Protein AF-A0AAA9ZCP2-F1 (afdb_monomer_lite)

Secondary structure (DSSP, 8-state):
-EE--SEEEBTTS-EEEEP-BTTB---EE----S-SS--SPPPPPTTEEEEEEEEEEEEEEEEE-TTSS-EEEEEEEEEEEEEEEEEE--

Sequence (90 aa):
MYVTPQAALNTKGNWMYIVNHEESRQLVKAEICTSSECSNLCSLPNGYNSRCEQKFSQKRLLTLDADGQSLYVDTYWFPSCCVCTLAMNT

Foldseek 3Di:
DKDQDQWAQFPVRDIFGFDQDPVGTDIDDADDDPDQADPPDDDDPPQKGKGKDFDWDKDWTWTQDPVRPDIDTTIHIGGDYIDIDIDGND

pLDDT: mean 93.29, std 5.2, range [63.09, 98.12]

Structure (mmCIF, N/CA/C/O backbone):
data_AF-A0AAA9ZCP2-F1
#
_entry.id   AF-A0AAA9ZCP2-F1
#
loop_
_atom_site.group_PDB
_atom_site.id
_atom_site.type_symbol
_atom_site.label_atom_id
_atom_site.label_alt_id
_atom_site.label_comp_id
_atom_site.label_asym_id
_atom_site.label_entity_id
_atom_site.label_seq_id
_atom_site.pdbx_PDB_ins_code
_atom_site.Cartn_x
_atom_site.Cartn_y
_atom_site.Cartn_z
_atom_site.occupancy
_atom_site.B_iso_or_equiv
_atom_site.auth_seq_id
_atom_site.auth_comp_id
_atom_site.auth_asym_id
_atom_site.auth_atom_id
_atom_site.pdbx_PDB_model_num
ATOM 1 N N . MET A 1 1 ? 8.150 -4.995 2.869 1.00 91.75 1 MET A N 1
ATOM 2 C CA . MET A 1 1 ? 8.024 -4.442 4.238 1.00 91.75 1 MET A CA 1
ATOM 3 C C . MET A 1 1 ? 6.607 -4.665 4.764 1.00 91.75 1 MET A C 1
ATOM 5 O O . MET A 1 1 ? 5.735 -5.002 3.970 1.00 91.75 1 MET A O 1
ATOM 9 N N . TYR A 1 2 ? 6.364 -4.495 6.063 1.00 95.50 2 TYR A N 1
ATOM 10 C CA . TYR A 1 2 ? 5.008 -4.439 6.623 1.00 95.50 2 TYR A CA 1
ATOM 11 C C . TYR A 1 2 ? 4.731 -3.022 7.120 1.00 95.50 2 TYR A C 1
ATOM 13 O O . TYR A 1 2 ? 5.620 -2.397 7.693 1.00 95.50 2 TYR A O 1
ATOM 21 N N . VAL A 1 3 ? 3.520 -2.526 6.881 1.00 95.44 3 VAL A N 1
ATOM 22 C CA . VAL A 1 3 ? 3.047 -1.223 7.362 1.00 95.44 3 VAL A CA 1
ATOM 23 C C . VAL A 1 3 ? 1.803 -1.404 8.218 1.00 95.44 3 VAL A C 1
ATOM 25 O O . VAL A 1 3 ? 1.003 -2.302 7.965 1.00 95.44 3 VAL A O 1
ATOM 28 N N . THR A 1 4 ? 1.633 -0.528 9.203 1.00 96.50 4 THR A N 1
ATOM 29 C CA . THR A 1 4 ? 0.421 -0.437 10.025 1.00 96.50 4 THR A CA 1
ATOM 30 C C . THR A 1 4 ? -0.277 0.877 9.670 1.00 96.50 4 THR A C 1
ATOM 32 O O . THR A 1 4 ? 0.046 1.911 10.258 1.00 96.50 4 THR A O 1
ATOM 35 N N . PRO A 1 5 ? -1.145 0.898 8.644 1.00 96.19 5 PRO A N 1
ATOM 36 C CA . PRO A 1 5 ? -1.751 2.134 8.170 1.00 96.19 5 PRO A CA 1
ATOM 37 C C . PRO A 1 5 ? -2.769 2.655 9.190 1.00 96.19 5 PRO A C 1
ATOM 39 O O . PRO A 1 5 ? -3.576 1.889 9.708 1.00 96.19 5 PRO A O 1
ATOM 42 N N . GLN A 1 6 ? -2.735 3.961 9.457 1.00 95.31 6 GLN A N 1
ATOM 43 C CA . GLN A 1 6 ? -3.705 4.654 10.321 1.00 95.31 6 GLN A CA 1
ATOM 44 C C . GLN A 1 6 ? -4.734 5.451 9.512 1.00 95.31 6 GLN A C 1
ATOM 46 O O . GLN A 1 6 ? -5.858 5.656 9.958 1.00 95.31 6 GLN A O 1
ATOM 51 N N . ALA A 1 7 ? -4.365 5.869 8.302 1.00 94.81 7 ALA A N 1
ATOM 52 C CA . ALA A 1 7 ? -5.248 6.516 7.347 1.00 94.81 7 ALA A CA 1
ATOM 53 C C . ALA A 1 7 ? -4.816 6.155 5.923 1.00 94.81 7 ALA A C 1
ATOM 55 O O . ALA A 1 7 ? -3.619 6.025 5.647 1.00 94.81 7 ALA A O 1
ATOM 56 N N . ALA A 1 8 ? -5.780 5.986 5.023 1.00 95.38 8 ALA A N 1
ATOM 57 C CA . ALA A 1 8 ? -5.519 5.761 3.606 1.00 95.38 8 ALA A CA 1
ATOM 58 C C . ALA A 1 8 ? -6.715 6.186 2.750 1.00 95.38 8 ALA A C 1
ATOM 60 O O . ALA A 1 8 ? -7.850 6.260 3.226 1.00 95.38 8 ALA A O 1
ATOM 61 N N . LEU A 1 9 ? -6.449 6.420 1.466 1.00 95.31 9 LEU A N 1
ATOM 62 C CA . LEU A 1 9 ? -7.481 6.628 0.461 1.00 95.31 9 LEU A CA 1
ATOM 63 C C . LEU A 1 9 ? -8.108 5.276 0.093 1.00 95.31 9 LEU A C 1
ATOM 65 O O . LEU A 1 9 ? -7.409 4.372 -0.379 1.00 95.31 9 LEU A O 1
ATOM 69 N N . ASN A 1 10 ? -9.409 5.113 0.317 1.00 96.25 10 ASN A N 1
ATOM 70 C CA . ASN A 1 10 ? -10.113 3.905 -0.108 1.00 96.25 10 ASN A CA 1
ATOM 71 C C . ASN A 1 10 ? -10.278 3.870 -1.641 1.00 96.25 10 ASN A C 1
ATOM 73 O O . ASN A 1 10 ? -10.046 4.848 -2.353 1.00 96.25 10 ASN A O 1
ATOM 77 N N . THR A 1 11 ? -10.728 2.733 -2.170 1.00 96.62 11 THR A N 1
ATOM 78 C CA . THR A 1 11 ? -10.990 2.553 -3.613 1.00 96.62 11 THR A CA 1
ATOM 79 C C . THR A 1 11 ? -12.065 3.486 -4.190 1.00 96.62 11 THR A C 1
ATOM 81 O O . THR A 1 11 ? -12.170 3.593 -5.409 1.00 96.62 11 THR A O 1
ATOM 84 N N . LYS A 1 12 ? -12.826 4.189 -3.339 1.00 94.94 12 LYS A N 1
ATOM 85 C CA . LYS A 1 12 ? -13.823 5.203 -3.718 1.00 94.94 12 LYS A CA 1
ATOM 86 C C . LYS A 1 12 ? -13.243 6.625 -3.740 1.00 94.94 12 LYS A C 1
ATOM 88 O O . LYS A 1 12 ? -13.989 7.569 -3.972 1.00 94.94 12 LYS A O 1
ATOM 93 N N . GLY A 1 13 ? -11.954 6.806 -3.443 1.00 94.69 13 GLY A N 1
ATOM 94 C CA . GLY A 1 13 ? -11.309 8.121 -3.416 1.00 94.69 13 GLY A CA 1
ATOM 95 C C . GLY A 1 13 ? -11.575 8.938 -2.148 1.00 94.69 13 GLY A C 1
ATOM 96 O O . GLY A 1 13 ? -11.439 10.156 -2.177 1.00 94.69 13 GLY A O 1
ATOM 97 N N . ASN A 1 14 ? -11.962 8.295 -1.044 1.00 95.12 14 ASN A N 1
ATOM 98 C CA . ASN A 1 14 ? -12.236 8.960 0.232 1.00 95.12 14 ASN A CA 1
ATOM 99 C C . ASN A 1 14 ? -11.114 8.655 1.230 1.00 95.12 14 ASN A C 1
ATOM 101 O O . ASN A 1 14 ? -10.666 7.510 1.332 1.00 95.12 14 ASN A O 1
ATOM 105 N N . TRP A 1 15 ? -10.655 9.674 1.958 1.00 94.12 15 TRP A N 1
ATOM 106 C CA . TRP A 1 15 ? -9.721 9.492 3.068 1.00 94.12 15 TRP A CA 1
ATOM 107 C C . TRP A 1 15 ? -10.465 8.92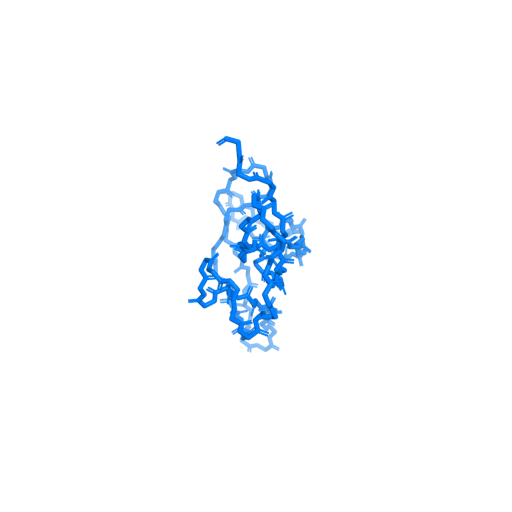9 4.267 1.00 94.12 15 TRP A C 1
ATOM 109 O O . TRP A 1 15 ? -11.430 9.528 4.730 1.00 94.12 15 TRP A O 1
ATOM 119 N N . MET A 1 16 ? -10.000 7.790 4.766 1.00 95.94 16 MET A N 1
ATOM 120 C CA . MET A 1 16 ? -10.640 7.088 5.872 1.00 95.94 16 MET A CA 1
ATOM 121 C C . MET A 1 16 ? -9.621 6.740 6.953 1.00 95.94 16 MET A C 1
ATOM 123 O O . MET A 1 16 ? -8.451 6.482 6.646 1.00 95.94 16 MET A O 1
ATOM 127 N N . TYR A 1 17 ? -10.082 6.661 8.200 1.00 96.19 17 TYR A N 1
ATOM 128 C CA . TYR A 1 17 ? -9.282 6.194 9.329 1.00 96.19 17 TYR A CA 1
ATOM 129 C C . TYR A 1 17 ? -9.332 4.669 9.432 1.00 96.19 17 TYR A C 1
ATOM 131 O O . TYR A 1 17 ? -10.403 4.069 9.518 1.00 96.19 17 TYR A O 1
ATOM 139 N N . ILE A 1 18 ? -8.159 4.040 9.438 1.00 97.12 18 ILE A N 1
ATOM 140 C CA . ILE A 1 18 ? -8.000 2.593 9.591 1.00 97.12 18 ILE A CA 1
ATOM 141 C C . ILE A 1 18 ? -7.722 2.300 11.062 1.00 97.12 18 ILE A C 1
ATOM 143 O O . ILE A 1 18 ? -6.757 2.800 11.647 1.00 97.12 18 ILE A O 1
ATOM 147 N N . VAL A 1 19 ? -8.573 1.473 11.662 1.00 95.81 19 VAL A N 1
ATOM 148 C CA . VAL A 1 19 ? -8.539 1.218 13.103 1.00 95.81 19 VAL A CA 1
ATOM 149 C C . VAL A 1 19 ? -7.455 0.201 13.436 1.00 95.81 19 VAL A C 1
ATOM 151 O O . VAL A 1 19 ? -7.385 -0.876 12.851 1.00 95.81 19 VAL A O 1
ATOM 154 N N . ASN A 1 20 ? -6.611 0.528 14.408 1.00 95.62 20 ASN A N 1
ATOM 155 C CA . ASN A 1 20 ? -5.641 -0.399 14.976 1.00 95.62 20 ASN A CA 1
ATOM 156 C C . ASN A 1 20 ? -5.829 -0.416 16.491 1.00 95.62 20 ASN A C 1
ATOM 158 O O . ASN A 1 20 ? -5.792 0.639 17.118 1.00 95.62 20 ASN A O 1
ATOM 162 N N . HIS A 1 21 ? -6.022 -1.601 17.066 1.00 92.62 21 HIS A N 1
ATOM 163 C CA . HIS A 1 21 ? -6.086 -1.796 18.513 1.00 92.62 21 HIS A CA 1
ATOM 164 C C . HIS A 1 21 ? -4.711 -2.227 19.043 1.00 92.62 21 HIS A C 1
ATOM 166 O O . HIS A 1 21 ? -3.904 -2.790 18.298 1.00 92.62 21 HIS A O 1
ATOM 172 N N . GLU A 1 22 ? -4.428 -1.991 20.325 1.00 90.81 22 GLU A N 1
ATOM 173 C CA . GLU A 1 22 ? -3.135 -2.346 20.930 1.00 90.81 22 GLU A CA 1
ATOM 174 C C . GLU A 1 22 ? -2.840 -3.845 20.815 1.00 90.81 22 GLU A C 1
ATOM 176 O O . GLU A 1 22 ? -1.740 -4.230 20.419 1.00 90.81 22 GLU A O 1
ATOM 181 N N . GLU A 1 23 ? -3.859 -4.671 21.053 1.00 93.00 23 GLU A N 1
ATOM 182 C CA . GLU A 1 23 ? -3.785 -6.134 20.968 1.00 93.00 23 GLU A CA 1
ATOM 183 C C . GLU A 1 23 ? -4.004 -6.673 19.546 1.00 93.00 23 GLU A C 1
ATOM 185 O O . GLU A 1 23 ? -3.833 -7.862 19.286 1.00 93.00 23 GLU A O 1
ATOM 190 N N . SER A 1 24 ? -4.442 -5.833 18.605 1.00 90.50 24 SER A N 1
ATOM 191 C CA . SER A 1 24 ? -4.830 -6.264 17.257 1.00 90.50 24 SER A CA 1
ATOM 192 C C . SER A 1 24 ? -4.591 -5.153 16.242 1.00 90.50 24 SER A C 1
ATOM 194 O O . SER A 1 24 ? -5.432 -4.283 16.008 1.00 90.50 24 SER A O 1
ATOM 196 N N . ARG A 1 25 ? -3.407 -5.198 15.627 1.00 95.81 25 ARG A N 1
ATOM 197 C CA . ARG A 1 25 ? -2.979 -4.258 14.586 1.00 95.81 25 ARG A CA 1
ATOM 198 C C . ARG A 1 25 ? -3.166 -4.866 13.204 1.00 95.81 25 ARG A C 1
ATOM 200 O O . ARG A 1 25 ? -2.855 -6.036 12.981 1.00 95.81 25 ARG A O 1
ATOM 207 N N . GLN A 1 26 ? -3.612 -4.051 12.259 1.00 96.88 26 GLN A N 1
ATOM 208 C CA . GLN A 1 26 ? -3.790 -4.455 10.872 1.00 96.88 26 GLN A CA 1
ATOM 209 C C . GLN A 1 26 ? -2.485 -4.244 10.102 1.00 96.88 26 GLN A C 1
ATOM 211 O O . GLN A 1 26 ? -2.184 -3.147 9.636 1.00 96.88 26 GLN A O 1
ATOM 216 N N . LEU A 1 27 ? -1.687 -5.304 9.982 1.00 96.50 27 LEU A N 1
ATOM 217 C CA . LEU A 1 27 ? -0.439 -5.277 9.222 1.00 96.50 27 LEU A CA 1
ATOM 218 C C . LEU A 1 27 ? -0.705 -5.525 7.739 1.00 96.50 27 LEU A C 1
ATOM 220 O O . LEU A 1 27 ? -1.250 -6.559 7.349 1.00 96.50 27 LEU A O 1
ATOM 224 N N . VAL A 1 28 ? -0.241 -4.612 6.894 1.00 97.06 28 VAL A N 1
ATOM 225 C CA . VAL A 1 28 ? -0.302 -4.753 5.441 1.00 97.06 28 VAL A CA 1
ATOM 226 C C . VAL A 1 28 ? 1.097 -4.972 4.893 1.00 97.06 28 VAL A C 1
ATOM 228 O O . VAL A 1 28 ? 1.992 -4.148 5.080 1.00 97.06 28 VAL A O 1
ATOM 231 N N . LYS A 1 29 ? 1.300 -6.087 4.185 1.00 95.94 29 LYS A N 1
ATOM 232 C CA . LYS A 1 29 ? 2.526 -6.291 3.411 1.00 95.94 29 LYS A CA 1
ATOM 233 C C . LYS A 1 29 ? 2.529 -5.318 2.233 1.00 95.94 29 LYS A C 1
ATOM 235 O O . LYS A 1 29 ? 1.614 -5.353 1.412 1.00 95.94 29 LYS A O 1
ATOM 240 N N . ALA A 1 30 ? 3.570 -4.499 2.165 1.00 96.31 30 ALA A N 1
ATOM 241 C CA . ALA A 1 30 ? 3.809 -3.542 1.101 1.00 96.31 30 ALA A CA 1
ATOM 242 C C . ALA A 1 30 ? 5.164 -3.812 0.434 1.00 96.31 30 ALA A C 1
ATOM 244 O O . ALA A 1 30 ? 6.161 -4.089 1.111 1.00 96.31 30 ALA A O 1
ATOM 245 N N . GLU A 1 31 ? 5.210 -3.718 -0.888 1.00 96.69 31 GLU A N 1
ATOM 246 C CA . GLU A 1 31 ? 6.438 -3.834 -1.675 1.00 96.69 31 GLU A CA 1
ATOM 247 C C . GLU A 1 31 ? 6.479 -2.705 -2.694 1.00 96.69 31 GLU A C 1
ATOM 249 O O . GLU A 1 31 ? 5.605 -2.625 -3.555 1.00 96.69 31 GLU A O 1
ATOM 254 N N . ILE A 1 32 ? 7.469 -1.825 -2.548 1.00 96.06 32 ILE A N 1
ATOM 255 C CA . ILE A 1 32 ? 7.626 -0.612 -3.349 1.00 96.06 32 ILE A CA 1
ATOM 256 C C . ILE A 1 32 ? 8.841 -0.775 -4.258 1.00 96.06 32 ILE A C 1
ATOM 258 O O . ILE A 1 32 ? 9.879 -1.262 -3.804 1.00 96.06 32 ILE A O 1
ATOM 262 N N . CYS A 1 33 ? 8.727 -0.349 -5.515 1.00 95.50 33 CYS A N 1
ATOM 263 C CA . CYS A 1 33 ? 9.843 -0.418 -6.455 1.00 95.50 33 CYS A CA 1
ATOM 264 C C . CYS A 1 33 ? 10.968 0.509 -6.021 1.00 95.50 33 CYS A C 1
ATOM 266 O O . CYS A 1 33 ? 10.745 1.674 -5.702 1.00 95.50 33 CYS A O 1
ATOM 268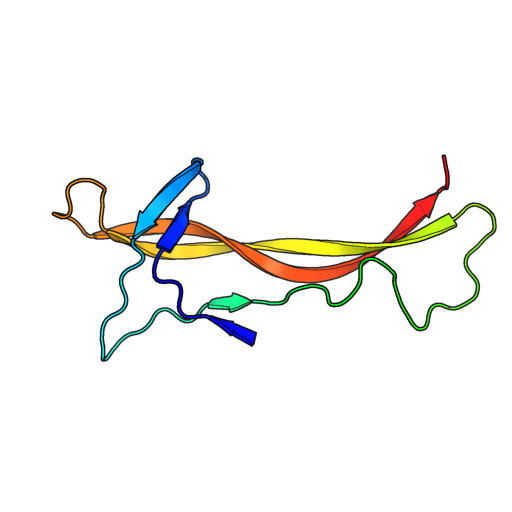 N N . THR A 1 34 ? 12.188 -0.017 -6.032 1.00 94.38 34 THR A N 1
ATOM 269 C CA . THR A 1 34 ? 13.395 0.744 -5.695 1.00 94.38 34 THR A CA 1
ATOM 270 C C . THR A 1 34 ? 13.890 1.590 -6.863 1.00 94.38 34 THR A C 1
ATOM 272 O O . THR A 1 34 ? 14.563 2.592 -6.649 1.00 94.38 34 THR A O 1
ATOM 275 N N . SER A 1 35 ? 13.563 1.193 -8.093 1.00 93.06 35 SER A N 1
ATOM 276 C CA . SER A 1 35 ? 13.922 1.883 -9.331 1.00 93.06 35 SER A CA 1
ATOM 277 C C . SER A 1 35 ? 12.773 1.819 -10.334 1.00 93.06 35 SER A C 1
ATOM 279 O O . SER A 1 35 ? 11.928 0.924 -10.275 1.00 93.06 35 SER A O 1
ATOM 281 N N . SER A 1 36 ? 12.762 2.760 -11.276 1.00 90.81 36 SER A N 1
ATOM 282 C CA . SER A 1 36 ? 11.910 2.733 -12.473 1.00 90.81 36 SER A CA 1
ATOM 283 C C . SER A 1 36 ? 12.513 1.906 -13.612 1.00 90.81 36 SER A C 1
ATOM 285 O O . SER A 1 36 ? 11.812 1.562 -14.559 1.00 90.81 36 SER A O 1
ATOM 287 N N . GLU A 1 37 ? 13.796 1.566 -13.522 1.00 88.69 37 GLU A N 1
ATOM 288 C CA . GLU A 1 37 ? 14.541 0.782 -14.509 1.00 88.69 37 GLU A CA 1
ATOM 289 C C . GLU A 1 37 ? 14.816 -0.623 -13.979 1.00 88.69 37 GLU A C 1
ATOM 291 O O . GLU A 1 37 ? 15.081 -0.809 -12.786 1.00 88.69 37 GLU A O 1
ATOM 296 N N . CYS A 1 38 ? 14.765 -1.615 -14.864 1.00 91.62 38 CYS A N 1
ATOM 297 C CA . CYS A 1 38 ? 15.107 -2.984 -14.510 1.00 91.62 38 CYS A CA 1
ATOM 298 C C . CYS A 1 38 ? 16.629 -3.172 -14.503 1.00 91.62 38 CYS A C 1
ATOM 300 O O . CYS A 1 38 ? 17.315 -2.744 -15.428 1.00 91.62 38 CYS A O 1
ATOM 302 N N . SER A 1 39 ? 17.155 -3.856 -13.490 1.00 88.94 39 SER A N 1
ATOM 303 C CA . SER A 1 39 ? 18.575 -4.203 -13.394 1.00 88.94 39 SER A CA 1
ATOM 304 C C . SER A 1 39 ? 18.841 -5.640 -13.851 1.00 88.94 39 SER A C 1
ATOM 306 O O . SER A 1 39 ? 17.929 -6.464 -13.914 1.00 88.94 39 SER A O 1
ATOM 308 N N . ASN A 1 40 ? 20.107 -5.947 -14.157 1.00 85.50 40 ASN A N 1
ATOM 309 C CA . ASN A 1 40 ? 20.578 -7.294 -14.515 1.00 85.50 40 ASN A CA 1
ATOM 310 C C . ASN A 1 40 ? 19.836 -7.937 -15.698 1.00 85.50 40 ASN A C 1
ATOM 312 O O . ASN A 1 40 ? 19.680 -9.156 -15.759 1.00 85.50 40 ASN A O 1
ATOM 316 N N . LEU A 1 41 ? 19.378 -7.119 -16.644 1.00 84.25 41 LEU A N 1
ATOM 317 C CA . LEU A 1 41 ? 18.830 -7.617 -17.893 1.00 84.25 41 LEU A CA 1
ATOM 318 C C . LEU A 1 41 ? 19.960 -8.025 -18.839 1.00 84.25 41 LEU A C 1
ATOM 320 O O . LEU A 1 41 ? 20.979 -7.341 -18.944 1.00 84.25 41 LEU A O 1
ATOM 324 N N . CYS A 1 42 ? 19.752 -9.120 -19.570 1.00 81.25 42 CYS A N 1
ATOM 325 C CA . CYS A 1 42 ? 20.520 -9.396 -20.781 1.00 81.25 42 CYS A CA 1
ATOM 326 C C . CYS A 1 42 ? 20.288 -8.281 -21.816 1.00 81.25 42 CYS A C 1
ATOM 328 O O . CYS A 1 42 ? 19.380 -7.460 -21.670 1.00 81.25 42 CYS A O 1
ATOM 330 N N . SER A 1 43 ? 21.077 -8.273 -22.892 1.00 84.31 43 SER A N 1
ATOM 331 C CA . SER A 1 43 ? 20.876 -7.346 -24.009 1.00 84.31 43 SER A CA 1
ATOM 332 C C . SER A 1 43 ? 19.417 -7.355 -24.473 1.00 84.31 43 SER A C 1
ATOM 334 O O . SER A 1 43 ? 18.901 -8.394 -24.895 1.00 84.31 43 SER A O 1
ATOM 336 N N . LEU A 1 44 ? 18.761 -6.200 -24.386 1.00 86.50 44 LEU A N 1
ATOM 337 C CA . LEU A 1 44 ? 17.412 -6.024 -24.903 1.00 86.50 44 LEU A CA 1
ATOM 338 C C . LEU A 1 44 ? 17.444 -6.028 -26.439 1.00 86.50 44 LEU A C 1
ATOM 340 O O . LEU A 1 44 ? 18.395 -5.503 -27.023 1.00 86.50 44 LEU A O 1
ATOM 344 N N . PRO A 1 45 ? 16.429 -6.601 -27.112 1.00 87.12 45 PRO A N 1
ATOM 345 C CA . PRO A 1 45 ? 16.293 -6.463 -28.556 1.00 87.12 45 PRO A CA 1
ATOM 346 C C . PRO A 1 45 ? 16.233 -4.990 -28.969 1.00 87.12 45 PRO A C 1
ATOM 348 O O . PRO A 1 45 ? 15.686 -4.152 -28.249 1.00 87.12 45 PRO A O 1
ATOM 351 N N . ASN A 1 46 ? 16.755 -4.680 -30.159 1.00 87.06 46 ASN A N 1
ATOM 352 C CA . ASN A 1 46 ? 16.713 -3.322 -30.697 1.00 87.06 46 ASN A CA 1
ATOM 353 C C . ASN A 1 46 ? 15.275 -2.789 -30.719 1.00 87.06 46 ASN A C 1
ATOM 355 O O . ASN A 1 46 ? 14.356 -3.464 -31.183 1.00 87.06 46 ASN A O 1
ATOM 359 N N . GLY A 1 47 ? 15.101 -1.562 -30.229 1.00 88.25 47 GLY A N 1
ATOM 360 C CA . GLY A 1 47 ? 13.797 -0.909 -30.160 1.00 88.25 47 GLY A CA 1
ATOM 361 C C . GLY A 1 47 ? 12.958 -1.271 -28.933 1.00 88.25 47 GLY A C 1
ATOM 362 O O . GLY A 1 47 ? 11.818 -0.830 -28.880 1.00 88.25 47 GLY A O 1
ATOM 363 N N . TYR A 1 48 ? 13.478 -2.017 -27.952 1.00 89.81 48 TYR A N 1
ATOM 364 C CA . TYR A 1 48 ? 12.810 -2.252 -26.666 1.00 89.81 48 TYR A CA 1
ATOM 365 C C . TYR A 1 48 ? 13.525 -1.542 -25.515 1.00 89.81 48 TYR A C 1
ATOM 367 O O . TYR A 1 48 ? 14.746 -1.615 -25.399 1.00 89.81 48 TYR A O 1
ATOM 375 N N . ASN A 1 49 ? 12.741 -0.953 -24.613 1.00 89.88 49 ASN A N 1
ATOM 376 C CA . ASN A 1 49 ? 13.191 -0.481 -23.309 1.00 89.88 49 ASN A CA 1
ATOM 377 C C . ASN A 1 49 ? 12.517 -1.282 -22.190 1.00 89.88 49 ASN A C 1
ATOM 379 O O . ASN A 1 49 ? 11.393 -1.774 -22.323 1.00 89.88 49 ASN A O 1
ATOM 383 N N . SER A 1 50 ? 13.207 -1.389 -21.059 1.00 92.19 50 SER A N 1
ATOM 384 C CA . SER A 1 50 ? 12.677 -2.006 -19.847 1.00 92.19 50 SER A CA 1
ATOM 385 C C . SER A 1 50 ? 12.220 -0.967 -18.834 1.00 92.19 50 SER A C 1
ATOM 387 O O . SER A 1 50 ? 12.909 0.034 -18.638 1.00 92.19 50 SER A O 1
ATOM 389 N N . ARG A 1 51 ? 11.130 -1.247 -18.120 1.00 92.81 51 ARG A N 1
ATOM 390 C CA . ARG A 1 51 ? 10.669 -0.438 -16.986 1.00 92.81 51 ARG A CA 1
ATOM 391 C C . ARG A 1 51 ? 10.146 -1.311 -15.850 1.00 92.81 51 ARG A C 1
ATOM 393 O O . ARG A 1 51 ? 9.439 -2.295 -16.082 1.00 92.81 51 ARG A O 1
ATOM 400 N N . CYS A 1 52 ? 10.463 -0.927 -14.624 1.00 95.31 52 CYS A N 1
ATOM 401 C CA . CYS A 1 52 ? 9.861 -1.484 -13.422 1.00 95.31 52 CYS A CA 1
ATOM 402 C C . CYS A 1 52 ? 8.498 -0.830 -13.198 1.00 95.31 52 CYS A C 1
AT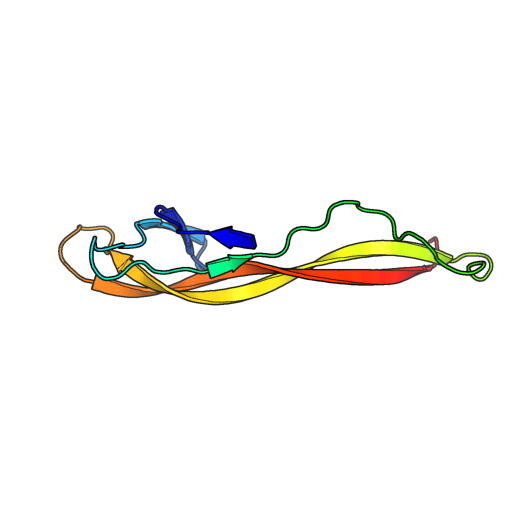OM 404 O O . CYS A 1 52 ? 8.396 0.379 -12.992 1.00 95.31 52 CYS A O 1
ATOM 406 N N . GLU A 1 53 ? 7.444 -1.636 -13.219 1.00 95.31 53 GLU A N 1
ATOM 407 C CA . GLU A 1 53 ? 6.088 -1.193 -12.927 1.00 95.31 53 GLU A CA 1
ATOM 408 C C . GLU A 1 53 ? 5.661 -1.640 -11.533 1.00 95.31 53 GLU A C 1
ATOM 410 O O . GLU A 1 53 ? 5.634 -2.835 -11.219 1.00 95.31 53 GLU A O 1
ATOM 415 N N . GLN A 1 54 ? 5.248 -0.671 -10.718 1.00 97.25 54 GLN A N 1
ATOM 416 C CA . GLN A 1 54 ? 4.611 -0.933 -9.438 1.00 97.25 54 GLN A CA 1
ATOM 417 C C . GLN A 1 54 ? 3.228 -1.546 -9.659 1.00 97.25 54 GLN A C 1
ATOM 419 O O . GLN A 1 54 ? 2.351 -0.934 -10.273 1.00 97.25 54 GLN A O 1
ATOM 424 N N . LYS A 1 55 ? 2.998 -2.733 -9.101 1.00 97.06 55 LYS A N 1
ATOM 425 C CA . LYS A 1 55 ? 1.668 -3.343 -9.050 1.00 97.06 55 LYS A CA 1
ATOM 426 C C . LYS A 1 55 ? 1.040 -3.132 -7.684 1.00 97.06 55 LYS A C 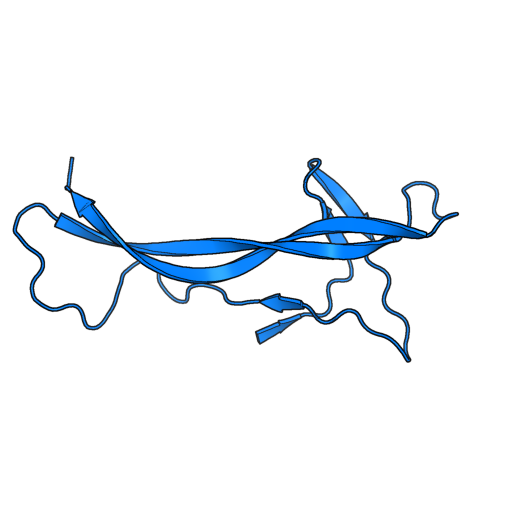1
ATOM 428 O O . LYS A 1 55 ? 1.721 -3.156 -6.653 1.00 97.06 55 LYS A O 1
ATOM 433 N N . PHE A 1 56 ? -0.276 -2.978 -7.675 1.00 96.94 56 PHE A N 1
ATOM 434 C CA . PHE A 1 56 ? -1.069 -2.747 -6.475 1.00 96.94 56 PHE A CA 1
ATOM 435 C C . PHE A 1 56 ? -2.056 -3.890 -6.273 1.00 96.94 56 PHE A C 1
ATOM 437 O O . PHE A 1 56 ? -2.571 -4.462 -7.231 1.00 96.94 56 PHE A O 1
ATOM 444 N N . SER A 1 57 ? -2.340 -4.197 -5.013 1.00 96.62 57 SER A N 1
ATOM 445 C CA . SER A 1 57 ? -3.358 -5.171 -4.634 1.00 96.62 57 SER A CA 1
ATOM 446 C C . SER A 1 57 ? -4.343 -4.537 -3.668 1.00 96.62 57 SER A C 1
ATOM 448 O O . SER A 1 57 ? -3.968 -3.703 -2.840 1.00 96.62 57 SER A O 1
ATOM 450 N N . GLN A 1 58 ? -5.601 -4.947 -3.777 1.00 96.94 58 GLN A N 1
ATOM 451 C CA . GLN A 1 58 ? -6.635 -4.525 -2.851 1.00 96.94 58 GLN A CA 1
ATOM 452 C C . GLN A 1 58 ? -6.459 -5.226 -1.506 1.00 96.94 58 GLN A C 1
ATOM 454 O O . GLN A 1 58 ? -6.210 -6.435 -1.443 1.00 96.94 58 GLN A O 1
ATOM 459 N N . LYS A 1 59 ? -6.602 -4.464 -0.426 1.00 97.31 59 LYS A N 1
ATOM 460 C CA . LYS A 1 59 ? -6.612 -4.958 0.950 1.00 97.31 59 LYS A CA 1
ATOM 461 C C . LYS A 1 59 ? -7.884 -4.495 1.630 1.00 97.31 59 LYS A C 1
ATOM 463 O O . LYS A 1 59 ? -8.266 -3.334 1.508 1.00 97.31 59 LYS A O 1
ATOM 468 N N . ARG A 1 60 ? -8.527 -5.427 2.326 1.00 97.75 60 ARG A N 1
ATOM 469 C CA . ARG A 1 60 ? -9.715 -5.171 3.132 1.00 97.75 60 ARG A CA 1
ATOM 470 C C . ARG A 1 60 ? -9.267 -4.861 4.549 1.00 97.75 60 ARG A C 1
ATOM 472 O O . ARG A 1 60 ? -8.574 -5.690 5.133 1.00 97.75 60 ARG A O 1
ATOM 479 N N . LEU A 1 61 ? -9.624 -3.688 5.054 1.00 97.88 61 LEU A N 1
ATOM 480 C CA . LEU A 1 61 ? -9.222 -3.219 6.378 1.00 97.88 61 LEU A CA 1
ATOM 481 C C . LEU A 1 61 ? -10.447 -2.737 7.152 1.00 97.88 61 LEU A C 1
ATOM 483 O O . LEU A 1 61 ? -11.406 -2.248 6.556 1.00 97.88 61 LEU A O 1
ATOM 487 N N . LEU A 1 62 ? -10.407 -2.914 8.470 1.00 97.25 62 LEU A N 1
ATOM 488 C CA . LEU A 1 62 ? -11.390 -2.368 9.394 1.00 97.25 62 LEU A CA 1
ATOM 489 C C . LEU A 1 62 ? -11.190 -0.857 9.514 1.00 97.25 62 LEU A C 1
ATOM 491 O O . LEU A 1 62 ? -10.087 -0.382 9.807 1.00 97.25 62 LEU A O 1
ATOM 495 N N . THR A 1 63 ? -12.273 -0.133 9.306 1.00 97.38 63 THR A N 1
ATOM 496 C CA . THR A 1 63 ? -12.291 1.300 9.058 1.00 97.38 63 THR A CA 1
ATOM 497 C C . THR A 1 63 ? -13.366 1.939 9.916 1.00 97.38 63 THR A C 1
ATOM 499 O O . THR A 1 63 ? -14.439 1.363 10.097 1.00 97.38 63 THR A O 1
ATOM 502 N N . LEU A 1 64 ? -13.065 3.121 10.440 1.00 96.25 64 LEU A N 1
ATOM 503 C CA . LEU A 1 64 ? -14.042 3.969 11.107 1.00 96.25 64 LEU A CA 1
ATOM 504 C C . LEU A 1 64 ? -14.807 4.769 10.048 1.00 96.25 64 LEU A C 1
ATOM 506 O O . LEU A 1 64 ? -14.195 5.339 9.138 1.00 96.25 64 LEU A O 1
ATOM 510 N N . ASP A 1 65 ? -16.130 4.780 10.140 1.00 93.50 65 ASP A N 1
ATOM 511 C CA . ASP A 1 65 ? -16.970 5.610 9.283 1.00 93.50 65 ASP A CA 1
ATOM 512 C C . ASP A 1 65 ? -16.756 7.113 9.495 1.00 93.50 65 ASP A C 1
ATOM 514 O O . ASP A 1 65 ? -16.036 7.571 10.381 1.00 93.50 65 ASP A O 1
ATOM 518 N N . ALA A 1 66 ? -17.339 7.897 8.589 1.00 87.25 66 ALA A N 1
ATOM 519 C CA . ALA A 1 66 ? -17.120 9.336 8.545 1.00 87.25 66 ALA A CA 1
ATOM 520 C C . ALA A 1 66 ? -17.722 10.076 9.752 1.00 87.25 66 ALA A C 1
ATOM 522 O O . ALA A 1 66 ? -17.241 11.157 10.086 1.00 87.25 66 ALA A O 1
ATOM 523 N N . ASP A 1 67 ? -18.761 9.523 10.386 1.00 90.25 67 ASP A N 1
ATOM 524 C CA . ASP A 1 67 ? -19.373 10.100 11.587 1.00 90.25 67 ASP A CA 1
ATOM 525 C C . ASP A 1 67 ? -18.731 9.597 12.896 1.00 90.25 67 ASP A C 1
ATOM 527 O O . ASP A 1 67 ? -19.006 10.151 13.963 1.00 90.25 67 ASP A O 1
ATOM 531 N N . GLY A 1 68 ? -17.832 8.610 12.814 1.00 90.69 68 GLY A N 1
ATOM 532 C CA . GLY A 1 68 ? -17.076 8.078 13.939 1.00 90.69 68 GLY A CA 1
ATOM 533 C C . GLY A 1 68 ? -17.866 7.124 14.833 1.00 90.69 68 GLY A C 1
ATOM 534 O O . GLY A 1 68 ? -17.411 6.840 15.944 1.00 90.69 68 GLY A O 1
ATOM 535 N N . GLN A 1 69 ? -19.039 6.657 14.402 1.00 93.56 69 GLN A N 1
ATOM 536 C CA . GLN A 1 69 ? -19.946 5.863 15.232 1.00 93.56 69 GLN A CA 1
ATOM 537 C C . GLN A 1 69 ? -19.892 4.370 14.924 1.00 93.56 69 GLN A C 1
ATOM 539 O O . GLN A 1 69 ? -20.209 3.563 15.804 1.00 93.56 69 GLN A O 1
ATOM 544 N N . SER A 1 70 ? -19.491 3.977 13.714 1.00 95.12 70 SER A N 1
ATOM 545 C CA . SER A 1 70 ? -19.489 2.571 13.319 1.00 95.12 70 SER A CA 1
ATOM 546 C C . SER A 1 70 ? -18.201 2.114 12.643 1.00 95.12 70 SER A C 1
ATOM 548 O O . SER A 1 70 ? -17.460 2.866 12.008 1.00 95.12 70 SER A O 1
ATOM 550 N N . LEU A 1 71 ? -17.924 0.820 12.812 1.00 95.69 71 LEU A N 1
ATOM 551 C CA . LEU A 1 71 ? -16.805 0.143 12.178 1.00 95.69 71 LEU A CA 1
ATOM 552 C C . LEU A 1 71 ? -17.316 -0.700 11.019 1.00 95.69 71 LEU A C 1
ATOM 554 O O . LEU A 1 71 ? -18.248 -1.491 11.172 1.00 95.69 71 LEU A O 1
ATOM 558 N N . TYR A 1 72 ? -16.659 -0.585 9.873 1.00 96.50 72 TYR A N 1
ATOM 559 C CA . TYR A 1 72 ? -16.970 -1.388 8.700 1.00 96.50 72 TYR A CA 1
ATOM 560 C C . TYR A 1 72 ? -15.694 -1.791 7.963 1.00 96.50 72 TYR A C 1
ATOM 562 O O . TYR A 1 72 ? -14.610 -1.269 8.215 1.00 96.50 72 TYR A O 1
ATOM 570 N N . VAL A 1 73 ? -15.801 -2.768 7.065 1.00 97.12 73 VAL A N 1
ATOM 571 C CA . VAL A 1 73 ? -14.664 -3.197 6.243 1.00 97.12 73 VAL A CA 1
ATOM 572 C C . VAL A 1 73 ? -14.680 -2.435 4.926 1.00 97.12 73 VAL A C 1
ATOM 574 O O . VAL A 1 73 ? -15.608 -2.601 4.133 1.00 97.12 73 VAL A O 1
ATOM 577 N N . ASP A 1 74 ? -13.628 -1.665 4.666 1.00 97.38 74 ASP A N 1
ATOM 578 C CA . ASP A 1 74 ? -13.417 -0.973 3.394 1.00 97.38 74 ASP A CA 1
ATOM 579 C C . ASP A 1 74 ? -12.223 -1.563 2.630 1.00 97.38 74 ASP A C 1
ATOM 581 O O . ASP A 1 74 ? -11.481 -2.407 3.139 1.00 97.38 74 ASP A O 1
ATOM 585 N N . THR A 1 75 ? -12.056 -1.154 1.374 1.00 98.12 75 THR A N 1
ATOM 586 C CA . THR A 1 75 ? -11.027 -1.665 0.466 1.00 98.12 75 THR A CA 1
ATOM 587 C C . THR A 1 75 ? -10.067 -0.561 0.046 1.00 98.12 75 THR A C 1
ATOM 589 O O . THR A 1 75 ? -10.484 0.522 -0.369 1.00 98.12 75 THR A O 1
ATOM 592 N N . TYR A 1 76 ? -8.774 -0.874 0.087 1.00 97.69 76 TYR A N 1
ATOM 593 C CA . TYR A 1 76 ? -7.670 0.057 -0.130 1.00 97.69 76 TYR A CA 1
ATOM 594 C C . TYR A 1 76 ? -6.644 -0.521 -1.098 1.00 97.69 76 TYR A C 1
ATOM 596 O O . TYR A 1 76 ? -6.387 -1.726 -1.090 1.00 97.69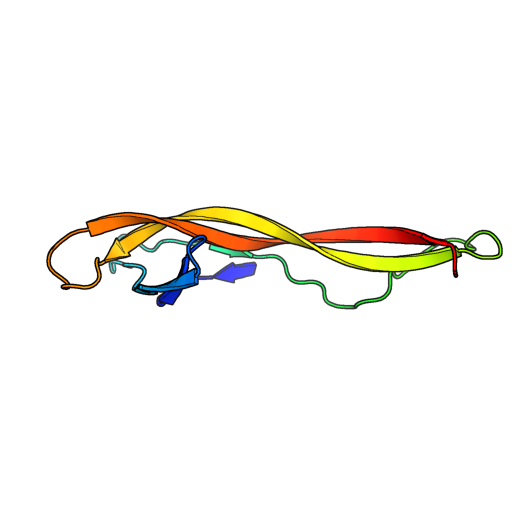 76 TYR A O 1
ATOM 604 N N . TRP A 1 77 ? -6.015 0.338 -1.896 1.00 96.12 77 TRP A N 1
ATOM 605 C CA . TRP A 1 77 ? -4.917 -0.057 -2.773 1.00 96.12 77 TRP A CA 1
ATOM 606 C C . TRP A 1 77 ? -3.584 0.041 -2.038 1.00 96.12 77 TRP A C 1
ATOM 608 O O . TRP A 1 77 ? -3.209 1.113 -1.574 1.00 96.12 77 TRP A O 1
ATOM 618 N N . PHE A 1 78 ? -2.849 -1.069 -1.975 1.00 96.69 78 PHE A N 1
ATOM 619 C CA . PHE A 1 78 ? -1.495 -1.097 -1.426 1.00 96.69 78 PHE A CA 1
ATOM 620 C C . PHE A 1 78 ? -0.489 -1.628 -2.450 1.00 96.69 78 PHE A C 1
ATOM 622 O O . PHE A 1 78 ? -0.814 -2.563 -3.195 1.00 96.69 78 PHE A O 1
ATOM 629 N N . PRO A 1 79 ? 0.733 -1.064 -2.487 1.00 97.19 79 PRO A N 1
ATOM 630 C CA . PRO A 1 79 ? 1.793 -1.532 -3.370 1.00 97.19 79 PRO A CA 1
ATOM 631 C C . PRO A 1 79 ? 2.170 -2.968 -2.987 1.00 97.19 79 PRO A C 1
ATOM 633 O O . PRO A 1 79 ? 2.361 -3.277 -1.813 1.00 97.19 79 PRO A O 1
ATOM 636 N N . SER A 1 80 ? 2.195 -3.867 -3.966 1.00 96.62 80 SER A N 1
ATOM 637 C CA . SER A 1 80 ? 2.185 -5.320 -3.735 1.00 96.62 80 SER A CA 1
ATOM 638 C C . SER A 1 80 ? 3.408 -6.047 -4.267 1.00 96.62 80 SER A C 1
ATOM 640 O O . SER A 1 80 ? 3.894 -6.950 -3.591 1.00 96.62 80 SER A O 1
ATOM 642 N N . CYS A 1 81 ? 3.886 -5.660 -5.447 1.00 95.69 81 CYS A N 1
ATOM 643 C CA . CYS A 1 81 ? 5.117 -6.155 -6.040 1.00 95.69 81 CYS A CA 1
ATOM 644 C C . CYS A 1 81 ? 5.592 -5.230 -7.160 1.00 95.69 81 CYS A C 1
ATOM 646 O O . CYS A 1 81 ? 4.845 -4.359 -7.627 1.00 95.69 81 CYS A O 1
ATOM 648 N N . CYS A 1 82 ? 6.817 -5.473 -7.614 1.00 95.50 82 CYS A N 1
ATOM 649 C CA . CYS A 1 82 ? 7.402 -4.822 -8.778 1.00 95.50 82 CYS A CA 1
ATOM 650 C C . CYS A 1 82 ? 7.616 -5.806 -9.911 1.00 95.50 82 CYS A C 1
ATOM 652 O O . CYS A 1 82 ? 8.179 -6.883 -9.721 1.00 95.50 82 CYS A O 1
ATOM 654 N N . VAL A 1 83 ? 7.165 -5.422 -11.101 1.00 94.94 83 VAL A N 1
ATOM 655 C CA . VAL A 1 83 ? 7.269 -6.257 -12.297 1.00 94.94 83 VAL A CA 1
ATOM 656 C C . VAL A 1 83 ? 8.109 -5.530 -13.330 1.00 94.94 83 VAL A C 1
ATOM 658 O O . VAL A 1 83 ? 7.788 -4.407 -13.713 1.00 94.94 83 VAL A O 1
ATOM 661 N N . CYS A 1 84 ? 9.170 -6.182 -13.801 1.00 93.75 84 CYS A N 1
ATOM 662 C CA . CYS A 1 84 ? 9.899 -5.697 -14.962 1.00 93.75 84 CYS A CA 1
ATOM 663 C C . CYS A 1 84 ? 9.075 -5.954 -16.227 1.00 93.75 84 CYS A C 1
ATOM 665 O O . CYS A 1 84 ? 8.682 -7.087 -16.504 1.00 93.75 84 CYS A O 1
ATOM 667 N N . THR A 1 85 ? 8.820 -4.900 -16.992 1.00 92.44 85 THR A N 1
ATOM 668 C CA . THR A 1 85 ? 8.091 -4.956 -18.261 1.00 92.44 85 THR A CA 1
ATOM 669 C C . THR A 1 85 ? 8.982 -4.453 -19.388 1.00 92.44 85 THR A C 1
ATOM 671 O O . THR A 1 85 ? 9.760 -3.518 -19.198 1.00 92.44 85 THR A O 1
ATOM 674 N N . LEU A 1 86 ? 8.883 -5.087 -20.557 1.00 90.62 86 LEU A N 1
ATOM 675 C CA . LEU A 1 86 ? 9.579 -4.678 -21.774 1.00 90.62 86 LEU A CA 1
ATOM 676 C C . LEU A 1 86 ? 8.560 -4.056 -22.727 1.00 90.62 86 LEU A C 1
ATOM 678 O O . LEU A 1 86 ? 7.544 -4.682 -23.031 1.00 90.62 86 LEU A O 1
ATOM 682 N N . ALA A 1 87 ? 8.824 -2.840 -23.189 1.00 87.69 87 ALA A N 1
ATOM 683 C CA . ALA A 1 87 ? 7.961 -2.114 -24.114 1.00 87.69 87 ALA A CA 1
ATOM 684 C C . ALA A 1 87 ? 8.778 -1.606 -25.303 1.00 87.69 87 ALA A C 1
ATOM 686 O O . ALA A 1 87 ? 9.944 -1.248 -25.146 1.00 87.69 87 ALA A O 1
ATOM 687 N N . MET A 1 88 ? 8.171 -1.585 -26.491 1.00 87.88 88 MET A N 1
ATOM 688 C CA . MET A 1 88 ? 8.813 -0.996 -27.664 1.00 87.88 88 MET A CA 1
ATOM 689 C C . MET A 1 88 ? 8.914 0.522 -27.503 1.00 87.88 88 MET A C 1
ATOM 691 O O . MET A 1 88 ? 7.974 1.162 -27.030 1.00 87.88 88 MET A O 1
ATOM 695 N N . ASN A 1 89 ? 10.043 1.083 -27.924 1.00 77.06 89 ASN A N 1
ATOM 696 C CA . ASN A 1 89 ? 10.242 2.518 -28.052 1.00 77.06 89 ASN A CA 1
ATOM 697 C C . ASN A 1 89 ? 9.393 3.001 -29.224 1.00 77.06 89 ASN A C 1
ATOM 699 O O . ASN A 1 89 ? 9.742 2.757 -30.378 1.00 77.06 89 ASN A O 1
ATOM 703 N N . THR A 1 90 ? 8.253 3.610 -28.913 1.00 63.09 90 THR A N 1
ATOM 704 C CA . THR A 1 90 ? 7.457 4.385 -29.871 1.00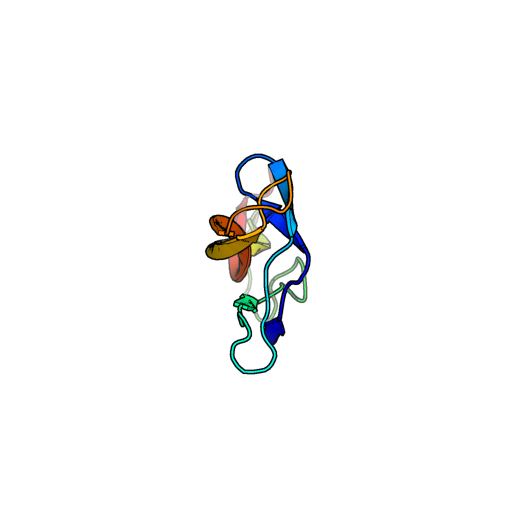 63.09 90 THR A CA 1
ATOM 705 C C . THR A 1 90 ? 8.140 5.698 -30.195 1.00 63.09 90 THR A C 1
ATOM 707 O O . THR A 1 90 ? 8.599 6.341 -29.221 1.00 63.09 90 THR A O 1
#

Radius of gyration: 18.12 Å; chains: 1; bounding box: 41×20×52 Å